Protein AF-A0A416TPJ5-F1 (afdb_monomer_lite)

Structure (mmCIF, N/CA/C/O backbone):
data_AF-A0A416TPJ5-F1
#
_entry.id   AF-A0A416TPJ5-F1
#
loop_
_atom_site.group_PDB
_atom_site.id
_atom_site.type_symbol
_atom_site.label_atom_id
_atom_site.label_alt_id
_atom_site.label_comp_id
_atom_site.label_asym_id
_atom_site.label_entity_id
_atom_site.label_seq_id
_atom_site.pdbx_PDB_ins_code
_atom_site.Cartn_x
_atom_site.Cartn_y
_atom_site.Cartn_z
_atom_site.occupancy
_atom_site.B_iso_or_equiv
_atom_site.auth_seq_id
_atom_site.auth_comp_id
_atom_site.auth_asym_id
_atom_site.auth_atom_id
_atom_site.pdbx_PDB_model_num
ATOM 1 N N . MET A 1 1 ? 73.266 -2.285 -9.069 1.00 46.38 1 MET A N 1
ATOM 2 C CA . MET A 1 1 ? 72.440 -2.559 -10.262 1.00 46.38 1 MET A CA 1
ATOM 3 C C . MET A 1 1 ? 71.321 -1.537 -10.280 1.00 46.38 1 MET A C 1
ATOM 5 O O . MET A 1 1 ? 70.416 -1.641 -9.463 1.00 46.38 1 MET A O 1
ATOM 9 N N . GLU A 1 2 ? 71.426 -0.513 -11.127 1.00 40.97 2 GLU A N 1
ATOM 10 C CA . GLU A 1 2 ? 70.307 0.394 -11.403 1.00 40.97 2 GLU A CA 1
ATOM 11 C C . GLU A 1 2 ? 69.267 -0.356 -12.238 1.00 40.97 2 GLU A C 1
ATOM 13 O O . GLU A 1 2 ? 69.558 -0.819 -13.343 1.00 40.97 2 GLU A O 1
ATOM 18 N N . TYR A 1 3 ? 68.058 -0.508 -11.700 1.00 39.41 3 TYR A N 1
ATOM 19 C CA . TYR A 1 3 ? 66.931 -1.043 -12.452 1.00 39.41 3 TYR A CA 1
ATOM 20 C C . TYR A 1 3 ? 66.414 0.047 -13.388 1.00 39.41 3 TYR A C 1
ATOM 22 O O . TYR A 1 3 ? 65.684 0.948 -12.981 1.00 39.41 3 TYR A O 1
ATOM 30 N N . ASN A 1 4 ? 66.811 -0.033 -14.654 1.00 47.66 4 ASN A N 1
ATOM 31 C CA . ASN A 1 4 ? 66.311 0.850 -15.697 1.00 47.66 4 ASN A CA 1
ATOM 32 C C . ASN A 1 4 ? 64.917 0.358 -16.126 1.00 47.66 4 ASN A C 1
ATOM 34 O O . ASN A 1 4 ? 64.776 -0.478 -17.022 1.00 47.66 4 ASN A O 1
ATOM 38 N N . VAL A 1 5 ? 63.879 0.808 -15.416 1.00 56.88 5 VAL A N 1
ATOM 39 C CA . VAL A 1 5 ? 62.484 0.504 -15.753 1.00 56.88 5 VAL A CA 1
ATOM 40 C C . VAL A 1 5 ? 62.119 1.299 -17.003 1.00 56.88 5 VAL A C 1
ATOM 42 O O . VAL A 1 5 ? 61.802 2.486 -16.941 1.00 56.88 5 VAL A O 1
ATOM 45 N N . LYS A 1 6 ? 62.151 0.636 -18.161 1.00 55.06 6 LYS A N 1
ATOM 46 C CA . LYS A 1 6 ? 61.548 1.170 -19.383 1.00 55.06 6 LYS A CA 1
ATOM 47 C C . LYS A 1 6 ? 60.031 1.145 -19.224 1.00 55.06 6 LYS A C 1
ATOM 49 O O . LYS A 1 6 ? 59.390 0.127 -19.468 1.00 55.06 6 LYS A O 1
ATOM 54 N N . ILE A 1 7 ? 59.459 2.273 -18.812 1.00 59.09 7 ILE A N 1
ATOM 55 C CA . ILE A 1 7 ? 58.023 2.509 -18.948 1.00 59.09 7 ILE A CA 1
ATOM 56 C C . ILE A 1 7 ? 57.765 2.679 -20.445 1.00 59.09 7 ILE A C 1
ATOM 58 O O . ILE A 1 7 ? 58.003 3.748 -21.007 1.00 59.09 7 ILE A O 1
ATOM 62 N N . ASN A 1 8 ? 57.310 1.614 -21.106 1.00 51.16 8 ASN A N 1
ATOM 63 C CA . ASN A 1 8 ? 56.680 1.755 -22.410 1.00 51.16 8 ASN A CA 1
ATOM 64 C C . ASN A 1 8 ? 55.442 2.624 -22.190 1.00 51.16 8 ASN A C 1
ATOM 66 O O . ASN A 1 8 ? 54.457 2.168 -21.608 1.00 51.16 8 ASN A O 1
ATOM 70 N N . LYS A 1 9 ? 55.511 3.894 -22.601 1.00 54.00 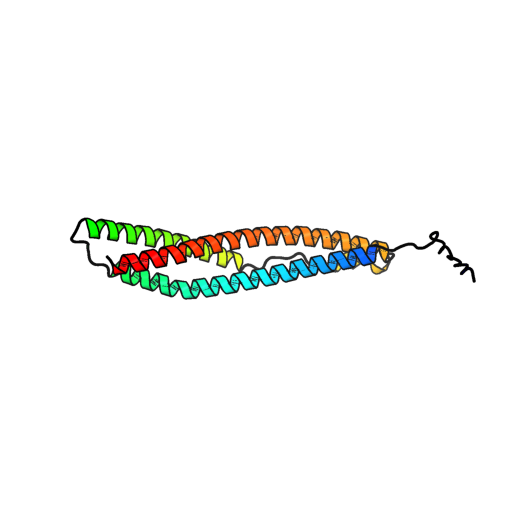9 LYS A N 1
ATOM 71 C CA . LYS A 1 9 ? 54.309 4.703 -22.775 1.00 54.00 9 LYS A CA 1
ATOM 72 C C . LYS A 1 9 ? 53.437 3.935 -23.757 1.00 54.00 9 LYS A C 1
ATOM 74 O O . LYS A 1 9 ? 53.792 3.805 -24.923 1.00 54.00 9 LYS A O 1
ATOM 79 N N . VAL A 1 10 ? 52.346 3.366 -23.259 1.00 56.72 10 VAL A N 1
ATOM 80 C CA . VAL A 1 10 ? 51.255 2.917 -24.115 1.00 56.72 10 VAL A CA 1
ATOM 81 C C . VAL A 1 10 ? 50.836 4.158 -24.891 1.00 56.72 10 VAL A C 1
ATOM 83 O O . VAL A 1 10 ? 50.451 5.149 -24.273 1.00 56.72 10 VAL A O 1
ATOM 86 N N . ASP A 1 11 ? 51.002 4.144 -26.213 1.00 50.56 11 ASP A N 1
ATOM 87 C CA . ASP A 1 11 ? 50.538 5.227 -27.071 1.00 50.56 11 ASP A CA 1
ATOM 88 C C . ASP A 1 11 ? 49.019 5.340 -26.910 1.00 50.56 11 ASP A C 1
ATOM 90 O O . ASP A 1 11 ? 48.236 4.605 -27.511 1.00 50.56 11 ASP A O 1
ATOM 94 N N . THR A 1 12 ? 48.588 6.282 -26.073 1.00 53.47 12 THR A N 1
ATOM 95 C CA . THR A 1 12 ? 47.185 6.620 -25.793 1.00 53.47 12 THR A CA 1
ATOM 96 C C . THR A 1 12 ? 46.470 7.216 -27.013 1.00 53.47 12 THR A C 1
ATOM 98 O O . THR A 1 12 ? 45.376 7.754 -26.885 1.00 53.47 12 THR A O 1
ATOM 101 N N . GLN A 1 13 ? 47.071 7.179 -28.204 1.00 47.38 13 GLN A N 1
ATOM 102 C CA . GLN A 1 13 ? 46.541 7.873 -29.374 1.00 47.38 13 GLN A CA 1
ATOM 103 C C . GLN A 1 13 ? 45.414 7.125 -30.094 1.00 47.38 13 GLN A C 1
ATOM 105 O O . GLN A 1 13 ? 44.725 7.769 -30.870 1.00 47.38 13 GLN A O 1
ATOM 110 N N . ASN A 1 14 ? 45.157 5.837 -29.818 1.00 46.88 14 ASN A N 1
ATOM 111 C CA . ASN A 1 14 ? 44.131 5.063 -30.543 1.00 46.88 14 ASN A CA 1
ATOM 112 C C . ASN A 1 14 ? 43.321 4.065 -29.685 1.00 46.88 14 ASN A C 1
ATOM 114 O O . ASN A 1 14 ? 42.855 3.051 -30.201 1.00 46.88 14 ASN A O 1
ATOM 118 N N . MET A 1 15 ? 43.101 4.320 -28.390 1.00 46.53 15 MET A N 1
ATOM 119 C CA . MET A 1 15 ? 42.044 3.600 -27.657 1.00 46.53 15 MET A CA 1
ATOM 120 C C . MET A 1 15 ? 40.742 4.397 -27.730 1.00 46.53 15 MET A C 1
ATOM 122 O O . MET A 1 15 ? 40.492 5.282 -26.915 1.00 46.53 15 MET A O 1
ATOM 126 N N . SER A 1 16 ? 39.905 4.083 -28.721 1.00 51.47 16 SER A N 1
ATOM 127 C CA . SER A 1 16 ? 38.496 4.481 -28.699 1.00 51.47 16 SER A CA 1
ATOM 128 C C . SER A 1 16 ? 37.803 3.652 -27.618 1.00 51.47 16 SER A C 1
ATOM 130 O O . SER A 1 16 ? 37.479 2.484 -27.825 1.00 51.47 16 SER A O 1
ATOM 132 N N . TYR A 1 17 ? 37.675 4.224 -26.422 1.00 58.16 17 TYR A N 1
ATOM 133 C CA . TYR A 1 17 ? 36.942 3.604 -25.326 1.00 58.16 17 TYR A CA 1
ATOM 134 C C . TYR A 1 17 ? 35.445 3.716 -25.636 1.00 58.16 17 TYR A C 1
ATOM 136 O O . TYR A 1 17 ? 34.868 4.799 -25.528 1.00 58.16 17 TYR A O 1
ATOM 144 N N . ASP A 1 18 ? 34.821 2.623 -26.079 1.00 67.31 18 ASP A N 1
ATOM 145 C CA . ASP A 1 18 ? 33.375 2.579 -26.313 1.00 67.31 18 ASP A CA 1
ATOM 146 C C . ASP A 1 18 ? 32.636 2.453 -24.971 1.00 67.31 18 ASP A C 1
ATOM 148 O O . ASP A 1 18 ? 32.164 1.385 -24.585 1.00 67.31 18 ASP A O 1
ATOM 152 N N . SER A 1 19 ? 32.541 3.572 -24.245 1.00 79.88 19 SER A N 1
ATOM 153 C CA . SER A 1 19 ? 31.840 3.677 -22.955 1.00 79.88 19 SER A CA 1
ATOM 154 C C . SER A 1 19 ? 30.335 3.406 -23.051 1.00 79.88 19 SER A C 1
ATOM 156 O O . SER A 1 19 ? 29.655 3.293 -22.031 1.00 79.88 19 SER A O 1
ATOM 158 N N . SER A 1 20 ? 29.791 3.283 -24.266 1.00 82.62 20 SER A N 1
ATOM 159 C CA . SER A 1 20 ? 28.375 3.000 -24.488 1.00 82.62 20 SER A CA 1
ATOM 160 C C . SER A 1 20 ? 27.954 1.640 -23.921 1.00 82.62 20 SER A C 1
ATOM 162 O O . SER A 1 20 ? 26.836 1.515 -23.426 1.00 82.62 20 SER A O 1
ATOM 164 N N . ALA A 1 21 ? 28.843 0.640 -23.963 1.00 83.81 21 ALA A N 1
ATOM 165 C CA . ALA A 1 21 ? 28.572 -0.700 -23.452 1.00 83.81 21 ALA A CA 1
ATOM 166 C C . ALA A 1 21 ? 28.500 -0.706 -21.918 1.00 83.81 21 ALA A C 1
ATOM 168 O O . ALA A 1 21 ? 27.552 -1.244 -21.351 1.00 83.81 21 ALA A O 1
ATOM 169 N N . GLU A 1 22 ? 29.446 -0.035 -21.257 1.00 86.50 22 GLU A N 1
ATOM 170 C CA . GLU A 1 22 ? 29.463 0.128 -19.797 1.00 86.50 22 GLU A CA 1
ATOM 171 C C . GLU A 1 22 ? 28.252 0.944 -19.315 1.00 86.50 22 GLU A C 1
ATOM 173 O O . GLU A 1 22 ? 27.569 0.575 -18.363 1.00 86.50 22 GLU A O 1
ATOM 178 N N . CYS A 1 23 ? 27.905 2.018 -20.032 1.00 85.94 23 CYS A N 1
ATOM 179 C CA . CYS A 1 23 ? 26.719 2.818 -19.735 1.00 85.94 23 CYS A CA 1
ATOM 180 C C . CYS A 1 23 ? 25.419 2.007 -19.884 1.00 85.94 23 CYS A C 1
ATOM 182 O O . CYS A 1 23 ? 24.504 2.129 -19.062 1.00 85.94 23 CYS A O 1
ATOM 184 N N . LEU A 1 24 ? 25.337 1.145 -20.902 1.00 86.12 24 LEU A N 1
ATOM 185 C CA . LEU A 1 24 ? 24.212 0.231 -21.083 1.00 86.12 24 LEU A CA 1
ATOM 186 C C . LEU A 1 24 ? 24.108 -0.770 -19.932 1.00 86.12 24 LEU A C 1
ATOM 188 O O . LEU A 1 24 ? 23.011 -0.968 -19.415 1.00 86.12 24 LEU A O 1
ATOM 192 N N . GLU A 1 25 ? 25.222 -1.364 -19.509 1.00 88.25 25 GLU A N 1
ATOM 193 C CA . GLU A 1 25 ? 25.253 -2.307 -18.389 1.00 88.25 25 GLU A CA 1
ATOM 194 C C . GLU A 1 25 ? 24.757 -1.662 -17.088 1.00 88.25 25 GLU A C 1
ATOM 196 O O . GLU A 1 25 ? 23.861 -2.203 -16.436 1.00 88.25 25 GLU A O 1
ATOM 201 N N . ILE A 1 26 ? 25.239 -0.455 -16.768 1.00 89.50 26 ILE A N 1
ATOM 202 C CA . ILE A 1 26 ? 24.779 0.317 -15.602 1.00 89.50 26 ILE A CA 1
ATOM 203 C C . ILE A 1 26 ? 23.267 0.567 -15.676 1.00 89.50 26 ILE A C 1
ATOM 205 O O . ILE A 1 26 ? 22.541 0.337 -14.707 1.00 89.50 26 ILE A O 1
ATOM 209 N N . THR A 1 27 ? 22.775 1.002 -16.839 1.00 86.50 27 THR A N 1
ATOM 210 C CA . THR A 1 27 ? 21.352 1.327 -17.022 1.00 86.50 27 THR A CA 1
ATOM 211 C C . THR A 1 27 ? 20.470 0.075 -16.922 1.00 86.50 27 THR A C 1
ATOM 213 O O . THR A 1 27 ? 19.360 0.126 -16.386 1.00 86.50 27 THR A O 1
ATOM 216 N N . LEU A 1 28 ? 20.955 -1.072 -17.409 1.00 87.62 28 LEU A N 1
ATOM 217 C CA . LEU A 1 28 ? 20.264 -2.356 -17.290 1.00 87.62 28 LEU A CA 1
ATOM 218 C C . LEU A 1 28 ? 20.193 -2.835 -15.837 1.00 87.62 28 LEU A C 1
ATOM 220 O O . LEU A 1 28 ? 19.133 -3.303 -15.410 1.00 87.62 28 LEU A O 1
ATOM 224 N N . GLU A 1 29 ? 21.274 -2.693 -15.068 1.00 89.62 29 GLU A N 1
ATOM 225 C CA . GLU A 1 29 ? 21.261 -3.057 -13.649 1.00 89.62 29 GLU A CA 1
ATOM 226 C C . GLU A 1 29 ? 20.322 -2.136 -12.854 1.00 89.62 29 GLU A C 1
ATOM 228 O O . GLU A 1 29 ? 19.554 -2.610 -12.014 1.00 89.62 29 GLU A O 1
ATOM 233 N N . GLU A 1 30 ? 20.270 -0.839 -13.177 1.00 87.94 30 GLU A N 1
ATOM 234 C CA . GLU A 1 30 ? 19.299 0.073 -12.568 1.00 87.94 30 GLU A CA 1
ATOM 235 C C . GLU A 1 30 ? 17.853 -0.305 -12.929 1.00 87.94 30 GLU A C 1
ATOM 237 O O . GLU A 1 30 ? 16.989 -0.381 -12.050 1.00 87.94 30 GLU A O 1
ATOM 242 N N . TYR A 1 31 ? 17.579 -0.631 -14.194 1.00 87.31 31 TYR A N 1
ATOM 243 C CA . TYR A 1 31 ? 16.263 -1.106 -14.631 1.00 87.31 31 TYR A CA 1
ATOM 244 C C . TYR A 1 31 ? 15.823 -2.380 -13.891 1.00 87.31 31 TYR A C 1
ATOM 246 O O . TYR A 1 31 ? 14.675 -2.497 -13.434 1.00 87.31 31 TYR A O 1
ATOM 254 N N . LYS A 1 32 ? 16.743 -3.333 -13.723 1.00 88.62 32 LYS A N 1
ATOM 255 C CA . LYS A 1 32 ? 16.519 -4.556 -12.947 1.00 88.62 32 LYS A CA 1
ATOM 256 C C . LYS A 1 32 ? 16.233 -4.235 -11.481 1.00 88.62 32 LYS A C 1
ATOM 258 O O . LYS A 1 32 ? 15.273 -4.769 -10.925 1.00 88.62 32 LYS A O 1
ATOM 263 N N . HIS A 1 33 ? 16.984 -3.316 -10.882 1.00 90.69 33 HIS A N 1
ATOM 264 C CA . HIS A 1 33 ? 16.762 -2.874 -9.509 1.00 90.69 33 HIS A CA 1
ATOM 265 C C . HIS A 1 33 ? 15.383 -2.214 -9.314 1.00 90.69 33 HIS A C 1
ATOM 267 O O . HIS A 1 33 ? 14.702 -2.493 -8.324 1.00 90.69 33 HIS A O 1
ATOM 273 N N . VAL A 1 34 ? 14.910 -1.399 -10.267 1.00 88.31 34 VAL A N 1
ATOM 274 C CA . VAL A 1 34 ? 13.543 -0.837 -10.234 1.00 88.31 34 VAL A CA 1
ATOM 275 C C . VAL A 1 34 ? 12.486 -1.941 -10.296 1.00 88.31 34 VAL A C 1
ATOM 277 O O . VAL A 1 34 ? 11.507 -1.909 -9.547 1.00 88.31 34 VAL A O 1
ATOM 280 N N . THR A 1 35 ? 12.700 -2.948 -11.141 1.00 86.31 35 THR A N 1
ATOM 281 C CA . THR A 1 35 ? 11.795 -4.100 -11.267 1.00 86.31 35 THR A CA 1
ATOM 282 C C . THR A 1 35 ? 11.750 -4.923 -9.977 1.00 86.31 35 THR A C 1
ATOM 284 O O . THR A 1 35 ? 10.673 -5.274 -9.494 1.00 86.31 35 THR A O 1
ATOM 287 N N . GLU A 1 36 ? 12.902 -5.179 -9.356 1.00 89.75 36 GLU A N 1
ATOM 288 C CA . GLU A 1 36 ? 12.971 -5.866 -8.065 1.00 89.75 36 GLU A CA 1
ATOM 289 C C . GLU A 1 36 ? 12.264 -5.065 -6.962 1.00 89.75 36 GLU A C 1
ATOM 291 O O . GLU A 1 36 ? 11.550 -5.627 -6.128 1.00 89.75 36 GLU A O 1
ATOM 296 N N . ARG A 1 37 ? 12.406 -3.735 -6.972 1.00 88.44 37 ARG A N 1
ATOM 297 C CA . ARG A 1 37 ? 11.712 -2.852 -6.029 1.00 88.44 37 ARG A CA 1
ATOM 298 C C . ARG A 1 37 ? 10.193 -2.911 -6.208 1.00 88.44 37 ARG A C 1
ATOM 300 O O . ARG A 1 37 ? 9.480 -2.921 -5.208 1.00 88.44 37 ARG A O 1
ATOM 307 N N . ALA A 1 38 ? 9.697 -3.012 -7.439 1.00 87.00 38 ALA A N 1
ATOM 308 C CA . ALA A 1 38 ? 8.275 -3.225 -7.698 1.00 87.00 38 ALA A CA 1
ATOM 309 C C . ALA A 1 38 ? 7.784 -4.578 -7.143 1.00 87.00 38 ALA A C 1
ATOM 311 O O . ALA A 1 38 ? 6.769 -4.624 -6.457 1.00 87.00 38 ALA A O 1
ATOM 312 N N . ASN A 1 39 ? 8.552 -5.660 -7.300 1.00 87.38 39 ASN A N 1
ATOM 313 C CA . ASN A 1 39 ? 8.200 -6.950 -6.687 1.00 87.38 39 ASN A CA 1
ATOM 314 C C . ASN A 1 39 ? 8.186 -6.879 -5.146 1.00 87.38 39 ASN A C 1
ATOM 316 O O . ASN A 1 39 ? 7.303 -7.433 -4.489 1.00 87.38 39 ASN A O 1
ATOM 320 N N . LYS A 1 40 ? 9.147 -6.162 -4.544 1.00 90.25 40 LYS A N 1
ATOM 321 C CA . LYS A 1 40 ? 9.165 -5.906 -3.092 1.00 90.25 40 LYS A CA 1
ATOM 322 C C . LYS A 1 40 ? 7.958 -5.081 -2.643 1.00 90.25 40 LYS A C 1
ATOM 324 O O . LYS A 1 40 ? 7.488 -5.275 -1.523 1.00 90.25 40 LYS A O 1
ATOM 329 N N . TYR A 1 41 ? 7.480 -4.150 -3.469 1.00 88.50 41 TYR A N 1
ATOM 330 C CA . TYR A 1 41 ? 6.257 -3.388 -3.215 1.00 88.50 41 TYR A CA 1
ATOM 331 C C . TYR A 1 41 ? 5.037 -4.311 -3.137 1.00 88.50 41 TYR A C 1
ATOM 333 O O . TYR A 1 41 ? 4.340 -4.286 -2.122 1.00 88.50 41 TYR A O 1
ATOM 341 N N . ASP A 1 42 ? 4.843 -5.176 -4.134 1.00 87.31 42 ASP A N 1
ATOM 342 C CA . ASP A 1 42 ? 3.719 -6.119 -4.160 1.00 87.31 42 ASP A CA 1
ATOM 343 C C . ASP A 1 42 ? 3.744 -7.031 -2.929 1.00 87.31 42 ASP A C 1
ATOM 345 O O . ASP A 1 42 ? 2.742 -7.163 -2.226 1.00 87.31 42 ASP A O 1
ATOM 349 N N . ASN A 1 43 ? 4.916 -7.577 -2.584 1.00 89.38 43 ASN A N 1
ATOM 350 C CA . ASN A 1 43 ? 5.071 -8.405 -1.388 1.00 89.38 43 ASN A CA 1
ATOM 351 C C . ASN A 1 43 ? 4.670 -7.660 -0.098 1.00 89.38 43 ASN A C 1
ATOM 353 O O . ASN A 1 43 ? 3.995 -8.221 0.764 1.00 89.38 43 ASN A O 1
ATOM 357 N N . LYS A 1 44 ? 5.028 -6.374 0.034 1.00 89.88 44 LYS A N 1
ATOM 358 C CA . LYS A 1 44 ? 4.604 -5.558 1.185 1.00 89.88 44 LYS A CA 1
ATOM 359 C C . LYS A 1 44 ? 3.084 -5.389 1.237 1.00 89.88 44 LYS A C 1
ATOM 361 O O . LYS A 1 44 ? 2.521 -5.505 2.322 1.00 89.88 44 LYS A O 1
ATOM 366 N N . ILE A 1 45 ? 2.424 -5.149 0.101 1.00 89.50 45 ILE A N 1
ATOM 367 C CA . ILE A 1 45 ? 0.956 -5.058 0.034 1.00 89.50 45 ILE A CA 1
ATOM 368 C C . ILE A 1 45 ? 0.312 -6.366 0.502 1.00 89.50 45 ILE A C 1
ATOM 370 O O . ILE A 1 45 ? -0.578 -6.326 1.351 1.00 89.50 45 ILE A O 1
ATOM 374 N N . TYR A 1 46 ? 0.790 -7.518 0.021 1.00 88.81 46 TYR A N 1
ATOM 375 C CA . TYR A 1 46 ? 0.265 -8.824 0.436 1.00 88.81 46 TYR A CA 1
ATOM 376 C C . TYR A 1 46 ? 0.390 -9.057 1.946 1.00 88.81 46 TYR A C 1
ATOM 378 O O . TYR A 1 46 ? -0.575 -9.480 2.590 1.00 88.81 46 TYR A O 1
ATOM 386 N N . ILE A 1 47 ? 1.548 -8.733 2.529 1.00 90.56 47 ILE A N 1
ATOM 387 C CA . ILE A 1 47 ? 1.770 -8.840 3.977 1.00 90.56 47 ILE A CA 1
ATOM 388 C C . ILE A 1 47 ? 0.787 -7.941 4.740 1.00 90.56 47 ILE A C 1
ATOM 390 O O . ILE A 1 47 ? 0.154 -8.395 5.693 1.00 90.56 47 ILE A O 1
ATOM 394 N N . MET A 1 48 ? 0.613 -6.687 4.310 1.00 90.88 48 MET A N 1
ATOM 395 C CA . MET A 1 48 ? -0.301 -5.752 4.973 1.00 90.88 48 MET A CA 1
ATOM 396 C C . MET A 1 48 ? -1.761 -6.193 4.883 1.00 90.88 48 MET A C 1
ATOM 398 O O . MET A 1 48 ? -2.467 -6.131 5.882 1.00 90.88 48 MET A O 1
ATOM 402 N N . ILE A 1 49 ? -2.215 -6.679 3.726 1.00 90.62 49 ILE A N 1
ATOM 403 C CA . ILE A 1 49 ? -3.584 -7.191 3.564 1.00 90.62 49 ILE A CA 1
ATOM 404 C C . ILE A 1 49 ? -3.821 -8.390 4.481 1.00 90.62 49 ILE A C 1
ATOM 406 O O . ILE A 1 49 ? -4.846 -8.452 5.160 1.00 90.62 49 ILE A O 1
ATOM 410 N N . THR A 1 50 ? -2.854 -9.307 4.551 1.00 91.44 50 THR A N 1
ATOM 411 C CA . THR A 1 50 ? -2.930 -10.470 5.442 1.00 91.44 50 THR A CA 1
ATOM 412 C C . THR A 1 50 ? -3.045 -10.020 6.898 1.00 91.44 50 THR A C 1
ATOM 414 O O . THR A 1 50 ? -3.948 -10.455 7.611 1.00 91.44 50 THR A O 1
ATOM 417 N N . PHE A 1 51 ? -2.208 -9.076 7.329 1.00 90.88 51 PHE A N 1
ATOM 418 C CA . PHE A 1 51 ? -2.295 -8.508 8.673 1.00 90.88 51 PHE A CA 1
ATOM 419 C C . PHE A 1 51 ? -3.654 -7.842 8.942 1.00 90.88 51 PHE A C 1
ATOM 421 O O . PHE A 1 51 ? -4.284 -8.126 9.960 1.00 90.88 51 PHE A O 1
ATOM 428 N N . CYS A 1 52 ? -4.155 -7.022 8.014 1.00 90.94 52 CYS A N 1
ATOM 429 C CA . CYS A 1 52 ? -5.462 -6.379 8.144 1.00 90.94 52 CYS A CA 1
ATOM 430 C C . CYS A 1 52 ? -6.607 -7.397 8.242 1.00 90.94 52 CYS A C 1
ATOM 432 O O . CYS A 1 52 ? -7.567 -7.150 8.971 1.00 90.94 52 CYS A O 1
ATOM 434 N N . SER A 1 53 ? -6.515 -8.531 7.540 1.00 89.75 53 SER A N 1
ATOM 435 C CA . SER A 1 53 ? -7.523 -9.597 7.599 1.00 89.75 53 SER A CA 1
ATOM 436 C C . SER A 1 53 ? -7.558 -10.303 8.958 1.00 89.75 53 SER A C 1
ATOM 438 O O . SER A 1 53 ? -8.636 -10.565 9.480 1.00 89.75 53 SER A O 1
ATOM 440 N N . VAL A 1 54 ? -6.399 -10.521 9.590 1.00 90.69 54 VAL A N 1
ATOM 441 C CA . VAL A 1 54 ? -6.324 -11.051 10.962 1.00 90.69 54 VAL A CA 1
ATOM 442 C C . VAL A 1 54 ? -6.854 -10.021 11.960 1.00 90.69 54 VAL A C 1
ATOM 444 O O . VAL A 1 54 ? -7.647 -10.349 12.841 1.00 90.69 54 VAL A O 1
ATOM 447 N N . PHE A 1 55 ? -6.468 -8.754 11.796 1.00 91.75 55 PHE A N 1
ATOM 448 C CA . PHE A 1 55 ? -6.887 -7.673 12.688 1.00 91.75 55 PHE A CA 1
ATOM 449 C C . PHE A 1 55 ? -8.390 -7.367 12.598 1.00 91.75 55 PHE A C 1
ATOM 451 O O . PHE A 1 55 ? -8.983 -6.878 13.556 1.00 91.75 55 PHE A O 1
ATOM 458 N N . PHE A 1 56 ? -9.035 -7.717 11.483 1.00 93.06 56 PHE A N 1
ATOM 459 C CA . PHE A 1 56 ? -10.485 -7.616 11.332 1.00 93.06 56 PHE A CA 1
ATOM 460 C C . PHE A 1 56 ? -11.237 -8.376 12.431 1.00 93.06 56 PHE A C 1
ATOM 462 O O . PHE A 1 56 ? -12.159 -7.836 13.037 1.00 93.06 56 PHE A O 1
ATOM 469 N N . ALA A 1 57 ? -10.811 -9.607 12.731 1.00 92.56 57 ALA A N 1
ATOM 470 C CA . ALA A 1 57 ? -11.429 -10.422 13.774 1.00 92.56 57 ALA A CA 1
ATOM 471 C C . ALA A 1 57 ? -11.294 -9.772 15.161 1.00 92.56 57 ALA A C 1
ATOM 473 O O . ALA A 1 57 ? -12.211 -9.844 15.982 1.00 92.56 57 ALA A O 1
ATOM 474 N N . PHE A 1 58 ? -10.177 -9.081 15.408 1.00 91.69 58 PHE A N 1
ATOM 475 C CA . PHE A 1 58 ? -9.975 -8.321 16.639 1.00 91.69 58 PHE A CA 1
ATOM 476 C C . PHE A 1 58 ? -10.939 -7.131 16.737 1.00 91.69 58 PHE A C 1
ATOM 478 O O . PHE A 1 58 ? -11.588 -6.960 17.766 1.00 91.69 58 PHE A O 1
ATOM 485 N N . ILE A 1 59 ? -11.110 -6.364 15.655 1.00 92.12 59 ILE A N 1
ATOM 486 C CA . ILE A 1 59 ? -12.076 -5.251 15.602 1.00 92.12 59 ILE A CA 1
ATOM 487 C C . ILE A 1 59 ? -13.511 -5.753 15.810 1.00 92.12 59 ILE A C 1
ATOM 489 O O . ILE A 1 59 ? -14.271 -5.134 16.548 1.00 92.12 59 ILE A O 1
ATOM 493 N N . LEU A 1 60 ? -13.884 -6.893 15.219 1.00 92.62 60 LEU A N 1
ATOM 494 C CA . LEU A 1 60 ? -15.199 -7.500 15.455 1.00 92.62 60 LEU A CA 1
ATOM 495 C C . LEU A 1 60 ? -15.401 -7.900 16.921 1.00 92.62 60 LEU A C 1
ATOM 497 O O . LEU A 1 60 ? -16.488 -7.720 17.460 1.00 92.62 60 LEU A O 1
ATOM 501 N N . THR A 1 61 ? -14.352 -8.394 17.578 1.00 91.19 61 THR A N 1
ATOM 502 C CA . THR A 1 61 ? -14.399 -8.714 19.012 1.00 91.19 61 THR A CA 1
ATOM 503 C C . THR A 1 61 ? -14.588 -7.452 19.860 1.00 91.19 61 THR A C 1
ATOM 505 O O . THR A 1 61 ? -15.326 -7.477 20.842 1.00 91.19 61 THR A O 1
ATOM 508 N N . LEU A 1 62 ? -13.950 -6.335 19.490 1.00 91.12 62 LEU A N 1
ATOM 509 C CA . LEU A 1 62 ? -14.173 -5.039 20.143 1.00 91.12 62 LEU A CA 1
ATOM 510 C C . LEU A 1 62 ? -15.606 -4.547 19.949 1.00 91.12 62 LEU A C 1
ATOM 512 O O . LEU A 1 62 ? -16.229 -4.119 20.915 1.00 91.12 62 LEU A O 1
ATOM 516 N N . LEU A 1 63 ? -16.147 -4.673 18.734 1.00 92.75 63 LEU A N 1
ATOM 517 C CA . LEU A 1 63 ? -17.534 -4.317 18.438 1.00 92.75 63 LEU A CA 1
ATOM 518 C C . LEU A 1 63 ? -18.517 -5.113 19.303 1.00 92.75 63 LEU A C 1
ATOM 520 O O . LEU A 1 63 ? -19.435 -4.531 19.869 1.00 92.75 63 LEU A O 1
ATOM 524 N N . ASP A 1 64 ? -18.317 -6.425 19.432 1.00 91.69 64 ASP A N 1
ATOM 525 C CA . ASP A 1 64 ? -19.178 -7.286 20.249 1.00 91.69 64 ASP A CA 1
ATOM 526 C C . ASP A 1 64 ? -19.157 -6.872 21.731 1.00 91.69 64 ASP A C 1
ATOM 528 O O . ASP A 1 64 ? -20.204 -6.701 22.360 1.00 91.69 64 ASP A O 1
ATOM 532 N N . LYS A 1 65 ? -17.967 -6.583 22.274 1.00 89.38 65 LYS A N 1
ATOM 533 C CA . LYS A 1 65 ? -17.814 -6.035 23.632 1.00 89.38 65 LYS A CA 1
ATOM 534 C C . LYS A 1 65 ? -18.457 -4.657 23.801 1.00 89.38 65 LYS A C 1
ATOM 536 O O . LYS A 1 65 ? -19.018 -4.370 24.852 1.00 89.38 65 LYS A O 1
ATOM 541 N N . LEU A 1 66 ? -18.382 -3.805 22.781 1.00 88.50 66 LEU A N 1
ATOM 542 C CA . LEU A 1 66 ? -18.979 -2.471 22.807 1.00 88.50 66 LEU A CA 1
ATOM 543 C C . LEU A 1 66 ? -20.515 -2.540 22.775 1.00 88.50 66 LEU A C 1
ATOM 545 O O . LEU A 1 66 ? -21.178 -1.788 23.481 1.00 88.50 66 LEU A O 1
ATOM 549 N N . VAL A 1 67 ? -21.088 -3.452 21.983 1.00 87.75 67 VAL A N 1
ATOM 550 C CA . VAL A 1 67 ? -22.547 -3.635 21.856 1.00 87.75 67 VAL A CA 1
ATOM 551 C C . VAL A 1 67 ? -23.152 -4.287 23.100 1.00 87.75 67 VAL A C 1
ATOM 553 O O . VAL A 1 67 ? -24.286 -3.984 23.466 1.00 87.75 67 VAL A O 1
ATOM 556 N N . THR A 1 68 ? -22.401 -5.164 23.766 1.00 86.31 68 THR A N 1
ATOM 557 C CA . THR A 1 68 ? -22.821 -5.822 25.016 1.00 86.31 68 THR A CA 1
ATOM 558 C C . THR A 1 68 ? -22.625 -4.948 26.259 1.00 86.31 68 THR A C 1
ATOM 560 O O . THR A 1 68 ? -23.039 -5.335 27.354 1.00 86.31 68 THR A O 1
ATOM 563 N N . LEU A 1 69 ? -22.033 -3.759 26.106 1.00 83.00 69 LEU A N 1
ATOM 564 C CA . LEU A 1 69 ? -21.759 -2.838 27.202 1.00 83.00 69 LEU A CA 1
ATOM 565 C C . LEU A 1 69 ? -23.068 -2.325 27.828 1.00 83.00 69 LEU A C 1
ATOM 567 O O . LEU A 1 69 ? -23.932 -1.755 27.159 1.00 83.00 69 LEU A O 1
ATOM 571 N N . SER A 1 70 ? -23.217 -2.531 29.138 1.00 81.12 70 SER A N 1
ATOM 572 C CA . SER A 1 70 ? -24.418 -2.119 29.869 1.00 81.12 70 SER A CA 1
ATOM 573 C C . SER A 1 70 ? -24.532 -0.595 29.996 1.00 81.12 70 SER A C 1
ATOM 575 O O . SER A 1 70 ? -23.529 0.121 30.023 1.00 81.12 70 SER A O 1
ATOM 577 N N . PHE A 1 71 ? -25.766 -0.086 30.075 1.00 79.19 71 PHE A N 1
ATOM 578 C CA . PHE A 1 71 ? -25.996 1.356 30.145 1.00 79.19 71 PHE A CA 1
ATOM 579 C C . PHE A 1 71 ? -25.404 1.946 31.440 1.00 79.19 71 PHE A C 1
ATOM 581 O O . PHE A 1 71 ? -25.671 1.423 32.529 1.00 79.19 71 PHE A O 1
ATOM 588 N N . PRO A 1 72 ? -24.624 3.038 31.356 1.00 83.38 72 PRO A N 1
ATOM 589 C CA . PRO A 1 72 ? -23.889 3.562 32.498 1.00 83.38 72 PRO A CA 1
ATOM 590 C C . PRO A 1 72 ? -24.830 4.104 33.581 1.00 83.38 72 PRO A C 1
ATO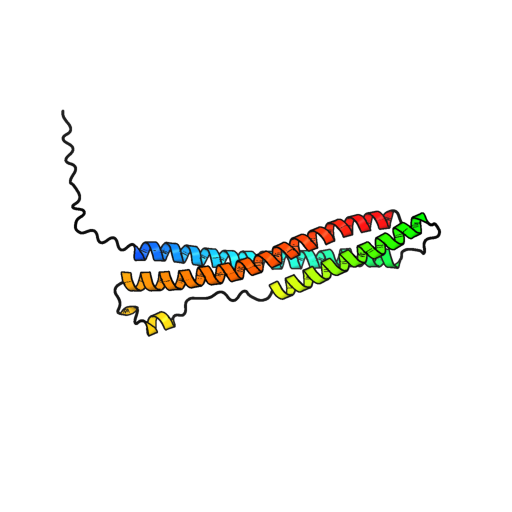M 592 O O . PRO A 1 72 ? -25.645 4.991 33.337 1.00 83.38 72 PRO A O 1
ATOM 595 N N . GLN A 1 73 ? -24.673 3.605 34.810 1.00 79.88 73 GLN A N 1
ATOM 596 C CA . GLN A 1 73 ? -25.450 4.049 35.979 1.00 79.88 73 GLN A CA 1
ATOM 597 C C . GLN A 1 73 ? -24.799 5.223 36.731 1.00 79.88 73 GLN A C 1
ATOM 599 O O . GLN A 1 73 ? -25.442 5.873 37.553 1.00 79.88 73 GLN A O 1
ATOM 604 N N . THR A 1 74 ? -23.521 5.510 36.462 1.00 85.62 74 THR A N 1
ATOM 605 C CA . THR A 1 74 ? -22.760 6.591 37.105 1.00 85.62 74 THR A CA 1
ATOM 606 C C . THR A 1 74 ? -22.212 7.569 36.071 1.00 85.62 74 THR A C 1
ATOM 608 O O . THR A 1 74 ? -21.927 7.200 34.933 1.00 85.62 74 THR A O 1
ATOM 611 N N . THR A 1 75 ? -22.002 8.826 36.470 1.00 83.06 75 THR A N 1
ATOM 612 C CA . THR A 1 75 ? -21.423 9.863 35.595 1.00 83.06 75 THR A CA 1
ATOM 613 C C . THR A 1 75 ? -20.028 9.493 35.086 1.00 83.06 75 THR A C 1
ATOM 615 O O . THR A 1 75 ? -19.706 9.779 33.936 1.00 83.06 75 THR A O 1
ATOM 618 N N . ARG A 1 76 ? -19.214 8.802 35.901 1.00 83.06 76 ARG A N 1
ATOM 619 C CA . ARG A 1 76 ? -17.890 8.301 35.489 1.00 83.06 76 ARG A CA 1
ATOM 620 C C . ARG A 1 76 ? -17.995 7.225 34.406 1.00 83.06 76 ARG A C 1
ATOM 622 O O . ARG A 1 76 ? -17.306 7.336 33.398 1.00 83.06 76 ARG A O 1
ATOM 629 N N . ALA A 1 77 ? -18.883 6.244 34.580 1.00 82.94 77 ALA A N 1
ATOM 630 C CA . ALA A 1 77 ? -19.128 5.216 33.568 1.00 82.94 77 ALA A CA 1
ATOM 631 C C . ALA A 1 77 ? -19.687 5.820 32.268 1.00 82.94 77 ALA A C 1
ATOM 633 O O . ALA A 1 77 ? -19.325 5.387 31.181 1.00 82.94 77 ALA A O 1
ATOM 634 N N . GLY A 1 78 ? -20.500 6.879 32.366 1.00 85.25 78 GLY A N 1
ATOM 635 C CA . GLY A 1 78 ? -21.017 7.603 31.202 1.00 85.25 78 GLY A CA 1
ATOM 636 C C . GLY A 1 78 ? -19.925 8.238 30.342 1.00 85.25 78 GLY A C 1
ATOM 637 O O . GLY A 1 78 ? -19.976 8.149 29.117 1.00 85.25 78 GLY A O 1
ATOM 638 N N . ILE A 1 79 ? -18.904 8.832 30.968 1.00 86.69 79 ILE A N 1
ATOM 639 C CA . ILE A 1 79 ? -17.761 9.411 30.245 1.00 86.69 79 ILE A CA 1
ATOM 640 C C . ILE A 1 79 ? -16.967 8.314 29.525 1.00 86.69 79 ILE A C 1
ATOM 642 O O . ILE A 1 79 ? -16.619 8.486 28.358 1.00 86.69 79 ILE A O 1
ATOM 646 N N . ILE A 1 80 ? -16.712 7.185 30.196 1.00 86.81 80 ILE A N 1
ATOM 647 C CA . ILE A 1 80 ? -15.988 6.048 29.607 1.00 86.81 80 ILE A CA 1
ATOM 648 C C . ILE A 1 80 ? -16.776 5.471 28.425 1.00 86.81 80 ILE A C 1
ATOM 650 O O . ILE A 1 80 ? -16.204 5.269 27.360 1.00 86.81 80 ILE A O 1
ATOM 654 N N . PHE A 1 81 ? -18.092 5.303 28.573 1.00 87.75 81 PHE A N 1
ATOM 655 C CA . PHE A 1 81 ? -18.983 4.816 27.518 1.00 87.75 81 PHE A CA 1
ATOM 656 C C . PHE A 1 81 ? -18.904 5.674 26.244 1.00 87.75 81 PHE A C 1
ATOM 658 O O . PHE A 1 81 ? -18.677 5.156 25.151 1.00 87.75 81 PHE A O 1
ATOM 665 N N . VAL A 1 82 ? -19.034 7.001 26.378 1.00 89.88 82 VAL A N 1
ATOM 666 C CA . VAL A 1 82 ? -18.926 7.929 25.237 1.00 89.88 82 VAL A CA 1
ATOM 667 C C . VAL A 1 82 ? -17.533 7.868 24.610 1.00 89.88 82 VAL A C 1
ATOM 669 O O . VAL A 1 82 ? -17.407 7.872 23.386 1.00 89.88 82 VAL A O 1
ATOM 672 N N . LEU A 1 83 ? -16.487 7.784 25.433 1.00 90.88 83 LEU A N 1
ATOM 673 C CA . LEU A 1 83 ? -15.109 7.724 24.961 1.00 90.88 83 LEU A CA 1
ATOM 674 C C . LEU A 1 83 ? -14.820 6.431 24.180 1.00 90.88 83 LEU A C 1
ATOM 676 O O . LEU A 1 83 ? -14.188 6.509 23.128 1.00 90.88 83 LEU A O 1
ATOM 680 N N . CYS A 1 84 ? -15.337 5.280 24.622 1.00 90.75 84 CYS A N 1
ATOM 681 C CA . CYS A 1 84 ? -15.250 4.020 23.879 1.00 90.75 84 CYS A CA 1
ATOM 682 C C . CYS A 1 84 ? -15.929 4.130 22.507 1.00 90.75 84 CYS A C 1
ATOM 684 O O . CYS A 1 84 ? -15.311 3.805 21.500 1.00 90.75 84 CYS A O 1
ATOM 686 N N . ILE A 1 85 ? -17.144 4.689 22.429 1.00 90.62 85 ILE A N 1
ATOM 687 C CA . ILE A 1 85 ? -17.843 4.876 21.143 1.00 90.62 85 ILE A CA 1
ATOM 688 C C . ILE A 1 85 ? -17.037 5.766 20.190 1.00 90.62 85 ILE A C 1
ATOM 690 O O . ILE A 1 85 ? -16.881 5.439 19.013 1.00 90.62 85 ILE A O 1
ATOM 694 N N . VAL A 1 86 ? -16.513 6.894 20.678 1.00 92.88 86 VAL A N 1
ATOM 695 C CA . VAL A 1 86 ? -15.720 7.813 19.848 1.00 92.88 86 VAL A CA 1
ATOM 696 C C . VAL A 1 86 ? -14.436 7.139 19.357 1.00 92.88 86 VAL A C 1
ATOM 698 O O . VAL A 1 86 ? -14.100 7.262 18.177 1.00 92.88 86 VAL A O 1
ATOM 701 N N . LEU A 1 87 ? -13.739 6.396 20.223 1.00 93.06 87 LEU A N 1
ATOM 702 C CA . LEU A 1 87 ? -12.548 5.636 19.838 1.00 93.06 87 LEU A CA 1
ATOM 703 C C . LEU A 1 87 ? -12.869 4.573 18.786 1.00 93.06 87 LEU A C 1
ATOM 705 O O . LEU A 1 87 ? -12.171 4.512 17.772 1.00 93.06 87 LEU A O 1
ATOM 709 N N . PHE A 1 88 ? -13.951 3.814 18.968 1.00 93.62 88 PHE A N 1
ATOM 710 C CA . PHE A 1 88 ? -14.378 2.792 18.018 1.00 93.62 88 PHE A CA 1
ATOM 711 C C . PHE A 1 88 ? -14.653 3.369 16.624 1.00 93.62 88 PHE A C 1
ATOM 713 O O . PHE A 1 88 ? -14.271 2.786 15.604 1.00 93.62 88 PHE A O 1
ATOM 720 N N . ILE A 1 89 ? -15.290 4.546 16.561 1.00 93.38 89 ILE A N 1
ATOM 721 C CA . ILE A 1 89 ? -15.551 5.252 15.299 1.00 93.38 89 ILE A CA 1
ATOM 722 C C . ILE A 1 89 ? -14.231 5.624 14.615 1.00 93.38 89 ILE A C 1
ATOM 724 O O . ILE A 1 89 ? -14.081 5.396 13.414 1.00 93.38 89 ILE A O 1
ATOM 728 N N . ILE A 1 90 ? -13.259 6.158 15.362 1.00 94.12 90 ILE A N 1
ATOM 729 C CA . ILE A 1 90 ? -11.941 6.517 14.817 1.00 94.12 90 ILE A CA 1
ATOM 730 C C . ILE A 1 90 ? -11.226 5.270 14.284 1.00 94.12 90 ILE A C 1
ATOM 732 O O . ILE A 1 90 ? -10.752 5.276 13.147 1.00 94.12 90 ILE A O 1
ATOM 736 N N . ILE A 1 91 ? -11.195 4.188 15.067 1.00 94.19 91 ILE A N 1
ATOM 737 C CA . ILE A 1 91 ? -10.595 2.906 14.675 1.00 94.19 91 ILE A CA 1
ATOM 738 C C . ILE A 1 91 ? -11.237 2.389 13.386 1.00 94.19 91 ILE A C 1
ATOM 740 O O . ILE A 1 91 ? -10.529 2.061 12.432 1.00 94.19 91 ILE A O 1
ATOM 744 N N . SER A 1 92 ? -12.569 2.390 13.320 1.00 93.50 92 SER A N 1
ATOM 745 C CA . SER A 1 92 ? -13.329 1.927 12.157 1.00 93.50 92 SER A CA 1
ATOM 746 C C . SER A 1 92 ? -13.035 2.760 10.907 1.00 93.50 92 SER A C 1
ATOM 748 O O . SER A 1 92 ? -12.753 2.203 9.845 1.00 93.50 92 SER A O 1
ATOM 750 N N . LEU A 1 93 ? -13.033 4.093 11.016 1.00 94.50 93 LEU A N 1
ATOM 751 C CA . LEU A 1 93 ? -12.736 4.991 9.894 1.00 94.50 93 LEU A CA 1
ATOM 752 C C . LEU A 1 93 ? -11.302 4.814 9.378 1.00 94.50 93 LEU A C 1
ATOM 754 O O . LEU A 1 93 ? -11.088 4.722 8.163 1.00 94.50 93 LEU A O 1
ATOM 758 N N . CYS A 1 94 ? -10.319 4.732 10.278 1.00 94.81 94 CYS A N 1
ATOM 759 C CA . CYS A 1 94 ? -8.921 4.503 9.915 1.00 94.81 94 CYS A CA 1
ATOM 760 C C . CYS A 1 94 ? -8.720 3.126 9.268 1.00 94.81 94 CYS A C 1
ATOM 762 O O . CYS A 1 94 ? -8.001 3.013 8.270 1.00 94.81 94 CYS A O 1
ATOM 764 N N . TYR A 1 95 ? -9.381 2.091 9.788 1.00 94.69 95 TYR A N 1
ATOM 765 C CA . TYR A 1 95 ? -9.299 0.734 9.256 1.00 94.69 95 TYR A CA 1
ATOM 766 C C . TYR A 1 95 ? -9.921 0.622 7.857 1.00 94.69 95 TYR A C 1
ATOM 768 O O . TYR A 1 95 ? -9.272 0.127 6.934 1.00 94.69 95 TYR A O 1
ATOM 776 N N . ILE A 1 96 ? -11.135 1.149 7.660 1.00 93.19 96 ILE A N 1
ATOM 777 C CA . ILE A 1 96 ? -11.809 1.151 6.350 1.00 93.19 96 ILE A CA 1
ATOM 778 C C . ILE A 1 96 ? -10.974 1.923 5.323 1.00 93.19 96 ILE A C 1
ATOM 780 O O . ILE A 1 96 ? -10.754 1.437 4.213 1.00 93.19 96 ILE A O 1
ATOM 784 N N . SER A 1 97 ? -10.444 3.090 5.702 1.00 92.75 97 SER A N 1
ATOM 785 C CA . SER A 1 97 ? -9.568 3.885 4.832 1.00 92.75 97 SER A CA 1
ATOM 786 C C . SER A 1 97 ? -8.306 3.112 4.435 1.00 92.75 97 SER A C 1
ATOM 788 O O . SER A 1 97 ? -7.928 3.101 3.263 1.00 92.75 97 SER A O 1
ATOM 790 N N . SER A 1 98 ? -7.686 2.412 5.390 1.00 92.88 98 SER A N 1
ATOM 791 C CA . SER A 1 98 ? -6.511 1.564 5.149 1.00 92.88 98 SER A CA 1
ATOM 792 C C . SER A 1 98 ? -6.819 0.440 4.162 1.00 92.88 98 SER A C 1
ATOM 794 O O . SER A 1 98 ? -6.075 0.244 3.200 1.00 92.88 98 SER A O 1
ATOM 796 N N . MET A 1 99 ? -7.948 -0.252 4.344 1.00 91.44 99 MET A N 1
ATOM 797 C CA . MET A 1 99 ? -8.381 -1.317 3.440 1.00 91.44 99 MET A CA 1
ATOM 798 C C . MET A 1 99 ? -8.668 -0.807 2.025 1.00 91.44 99 MET A C 1
ATOM 800 O O . MET A 1 99 ? -8.211 -1.416 1.059 1.00 91.44 99 MET A O 1
ATOM 804 N N . LEU A 1 100 ? -9.348 0.332 1.872 1.00 91.12 100 LEU A N 1
ATOM 805 C CA . LEU A 1 100 ? -9.609 0.917 0.553 1.00 91.12 100 LEU A CA 1
ATOM 806 C C . LEU A 1 100 ? -8.311 1.259 -0.190 1.00 91.12 100 LEU A C 1
ATOM 808 O O . LEU A 1 100 ? -8.177 0.954 -1.377 1.00 91.12 100 LEU A O 1
ATOM 812 N N . ILE A 1 101 ? -7.331 1.851 0.500 1.00 89.81 101 ILE A N 1
ATOM 813 C CA . ILE A 1 101 ? -6.036 2.185 -0.108 1.00 89.81 101 ILE A CA 1
ATOM 814 C C . ILE A 1 101 ? -5.274 0.913 -0.502 1.00 89.81 101 ILE A C 1
ATOM 816 O O . ILE A 1 101 ? -4.695 0.881 -1.589 1.00 89.81 101 ILE A O 1
ATOM 820 N N . LEU A 1 102 ? -5.301 -0.141 0.321 1.00 88.50 102 LEU A N 1
ATOM 821 C CA . LEU A 1 102 ? -4.675 -1.431 0.000 1.00 88.50 102 LEU A CA 1
ATOM 822 C C . LEU A 1 102 ? -5.325 -2.109 -1.212 1.00 88.50 102 LEU A C 1
ATOM 824 O O . LEU A 1 102 ? -4.614 -2.594 -2.089 1.00 88.50 102 LEU A O 1
ATOM 828 N N . VAL A 1 103 ? -6.657 -2.083 -1.319 1.00 87.00 103 VAL A N 1
ATOM 829 C CA . VAL A 1 103 ? -7.387 -2.616 -2.485 1.00 87.00 103 VAL A CA 1
ATOM 830 C C . VAL A 1 103 ? -7.054 -1.841 -3.760 1.00 87.00 103 VAL A C 1
ATOM 832 O O . VAL A 1 103 ? -6.904 -2.427 -4.830 1.00 87.00 103 VAL A O 1
ATOM 835 N N . ILE A 1 104 ? -6.877 -0.522 -3.670 1.00 83.50 104 ILE A N 1
ATOM 836 C CA . ILE A 1 104 ? -6.388 0.276 -4.802 1.00 83.50 104 ILE A CA 1
ATOM 837 C C . ILE A 1 104 ? -4.917 -0.060 -5.109 1.00 83.50 104 ILE A C 1
ATOM 839 O O . ILE A 1 104 ? -4.537 -0.090 -6.280 1.00 83.50 104 ILE A O 1
ATOM 843 N N . GLY A 1 105 ? -4.107 -0.328 -4.081 1.00 78.62 105 GLY A N 1
ATOM 844 C CA . GLY A 1 105 ? -2.698 -0.721 -4.179 1.00 78.62 105 GLY A CA 1
ATOM 845 C C . GLY A 1 105 ? -2.460 -2.111 -4.776 1.00 78.62 105 GLY A C 1
ATOM 846 O O . GLY A 1 105 ? -1.392 -2.342 -5.326 1.00 78.62 105 GLY A O 1
ATOM 847 N N . LEU A 1 106 ? -3.459 -3.002 -4.750 1.00 78.31 106 LEU A N 1
ATOM 848 C CA . LEU A 1 106 ? -3.441 -4.298 -5.448 1.00 78.31 106 LEU A CA 1
ATOM 849 C C . LEU A 1 106 ? -3.433 -4.163 -6.976 1.00 78.31 106 LEU A C 1
ATOM 851 O O . LEU A 1 106 ? -3.179 -5.140 -7.682 1.00 78.31 106 LEU A O 1
ATOM 855 N N . ARG A 1 107 ? -3.750 -2.979 -7.520 1.00 77.88 107 ARG A N 1
ATOM 856 C CA . ARG A 1 107 ? -3.678 -2.775 -8.966 1.00 77.88 107 ARG A CA 1
ATOM 857 C C . ARG A 1 107 ? -2.217 -2.866 -9.407 1.00 77.88 107 ARG A C 1
ATOM 859 O O . ARG A 1 107 ? -1.400 -2.099 -8.898 1.00 77.88 107 ARG A O 1
ATOM 866 N N . PRO A 1 108 ? -1.896 -3.730 -10.387 1.00 69.25 108 PRO A N 1
ATOM 867 C CA . PRO A 1 108 ? -0.522 -3.915 -10.818 1.00 69.25 108 PRO A CA 1
ATOM 868 C C . PRO A 1 108 ? 0.045 -2.586 -11.314 1.00 69.25 108 PRO A C 1
ATOM 870 O O . PRO A 1 108 ? -0.561 -1.909 -12.156 1.00 69.25 108 PRO A O 1
ATOM 873 N N . ILE A 1 109 ? 1.215 -2.215 -10.796 1.00 76.69 109 ILE A N 1
ATOM 874 C CA . ILE A 1 109 ? 1.943 -1.045 -11.277 1.00 76.69 109 ILE A CA 1
ATOM 875 C C . ILE A 1 109 ? 2.367 -1.343 -12.716 1.00 76.69 109 ILE A C 1
ATOM 877 O O . ILE A 1 109 ? 3.141 -2.263 -12.984 1.00 76.69 109 ILE A O 1
ATOM 881 N N . LYS A 1 110 ? 1.832 -0.575 -13.669 1.00 75.62 110 LYS A N 1
ATOM 882 C CA . LYS A 1 110 ? 2.196 -0.701 -15.082 1.00 75.62 110 LYS A CA 1
ATOM 883 C C . LYS A 1 110 ? 3.598 -0.134 -15.285 1.00 75.62 110 LYS A C 1
ATOM 885 O O . LYS A 1 110 ? 3.753 1.064 -15.497 1.00 75.62 110 LYS A O 1
ATOM 890 N N . LEU A 1 111 ? 4.605 -0.997 -15.200 1.00 80.62 111 LEU A N 1
ATOM 891 C CA . LEU A 1 111 ? 5.982 -0.640 -15.524 1.00 80.62 111 LEU A CA 1
ATOM 892 C C . LEU A 1 111 ? 6.153 -0.548 -17.041 1.00 80.62 111 LEU A C 1
ATOM 894 O O . LEU A 1 111 ? 5.742 -1.452 -17.775 1.00 80.62 111 LEU A O 1
ATOM 898 N N . HIS A 1 112 ? 6.808 0.513 -17.504 1.00 79.81 112 HIS A N 1
ATOM 899 C CA . HIS A 1 112 ? 7.282 0.591 -18.875 1.00 79.81 112 HIS A CA 1
ATOM 900 C C . HIS A 1 112 ? 8.315 -0.511 -19.125 1.00 79.81 112 HIS A C 1
ATOM 902 O O . HIS A 1 112 ? 9.260 -0.711 -18.352 1.00 79.81 112 HIS A O 1
ATOM 908 N N . ARG A 1 113 ? 8.096 -1.250 -20.213 1.00 77.50 113 ARG A N 1
ATOM 909 C CA . ARG A 1 113 ? 8.973 -2.314 -20.700 1.00 77.50 113 ARG A CA 1
ATOM 910 C C . ARG A 1 113 ? 9.533 -1.927 -22.056 1.00 77.50 113 ARG A C 1
ATOM 912 O O . ARG A 1 113 ? 8.915 -1.160 -22.794 1.00 77.50 113 ARG A O 1
ATOM 919 N N . PHE A 1 114 ? 10.679 -2.508 -22.385 1.00 76.19 114 PHE A N 1
ATOM 920 C CA . PHE A 1 114 ? 11.289 -2.336 -23.691 1.00 76.19 114 PHE A CA 1
ATOM 921 C C . PHE A 1 114 ? 10.340 -2.773 -24.812 1.00 76.19 114 PHE A C 1
ATOM 923 O O . PHE A 1 114 ? 9.802 -3.881 -24.790 1.00 76.19 114 PHE A O 1
ATOM 930 N N . ASN A 1 115 ? 10.131 -1.888 -25.789 1.00 76.69 115 ASN A N 1
ATOM 931 C CA . ASN A 1 115 ? 9.327 -2.180 -26.965 1.00 76.69 115 ASN A CA 1
ATOM 932 C C . ASN A 1 115 ? 10.244 -2.690 -28.088 1.00 76.69 115 ASN A C 1
ATOM 934 O O . ASN A 1 115 ? 11.000 -1.895 -28.647 1.00 76.69 115 ASN A O 1
ATOM 938 N N . PRO A 1 116 ? 10.165 -3.975 -28.475 1.00 71.25 116 PRO A N 1
ATOM 939 C CA . PRO A 1 116 ? 11.036 -4.538 -29.503 1.00 71.25 116 PRO A CA 1
ATOM 940 C C . PRO A 1 116 ? 10.831 -3.899 -30.881 1.00 71.25 116 PRO A C 1
ATOM 942 O O . PRO A 1 116 ? 11.722 -3.988 -31.719 1.00 71.25 116 PRO A O 1
ATOM 945 N N . LYS A 1 117 ? 9.710 -3.199 -31.121 1.00 77.25 117 LYS A N 1
ATOM 946 C CA . LYS A 1 117 ? 9.501 -2.436 -32.362 1.00 77.25 117 LYS A CA 1
ATOM 947 C C . LYS A 1 117 ? 10.546 -1.339 -32.562 1.00 77.25 117 LYS A C 1
ATOM 949 O O . LYS A 1 117 ? 10.910 -1.080 -33.698 1.00 77.25 117 LYS A O 1
ATOM 954 N N . LEU A 1 118 ? 11.122 -0.800 -31.485 1.00 72.00 118 LEU A N 1
ATOM 955 C CA . LEU A 1 118 ? 12.218 0.172 -31.564 1.00 72.00 118 LEU A CA 1
ATOM 956 C C . LEU A 1 118 ? 13.443 -0.394 -32.299 1.00 72.00 118 LEU A C 1
ATOM 958 O O . LEU A 1 118 ? 14.132 0.347 -32.995 1.00 72.00 118 LEU A O 1
ATOM 962 N N . LEU A 1 119 ? 13.693 -1.706 -32.196 1.00 71.50 119 LEU A N 1
ATOM 963 C CA . LEU A 1 119 ? 14.762 -2.378 -32.945 1.00 71.50 119 LEU A CA 1
ATOM 964 C C . LEU A 1 119 ? 14.538 -2.273 -34.457 1.00 71.50 119 LEU A C 1
ATOM 966 O O . LEU A 1 119 ? 15.500 -2.105 -35.205 1.00 71.50 119 LEU A O 1
ATOM 970 N N . ILE A 1 120 ? 13.268 -2.327 -34.869 1.00 76.50 120 ILE A N 1
ATOM 971 C CA . ILE A 1 120 ? 12.801 -2.260 -36.254 1.00 76.50 120 ILE A CA 1
ATOM 972 C C . ILE A 1 120 ? 12.772 -0.821 -36.752 1.00 76.50 120 ILE A C 1
ATOM 974 O O . ILE A 1 120 ? 13.398 -0.515 -37.766 1.00 76.50 120 ILE A O 1
ATOM 978 N N . ASP A 1 121 ? 12.136 0.069 -35.997 1.00 78.75 121 ASP A N 1
ATOM 979 C CA . ASP A 1 121 ? 11.928 1.466 -36.378 1.00 78.75 121 ASP A CA 1
ATOM 980 C C . ASP A 1 121 ? 13.255 2.221 -36.551 1.00 78.75 121 ASP A C 1
ATOM 982 O O . ASP A 1 121 ? 13.397 3.045 -37.452 1.00 78.75 121 ASP A O 1
ATOM 986 N N . TYR A 1 122 ? 14.263 1.898 -35.734 1.00 74.12 122 TYR A N 1
ATOM 987 C CA . TYR A 1 122 ? 15.592 2.508 -35.818 1.00 74.12 122 TYR A CA 1
ATOM 988 C C . TYR A 1 122 ? 16.611 1.687 -36.615 1.00 74.12 122 TYR A C 1
ATOM 990 O O . TYR A 1 122 ? 17.774 2.097 -36.697 1.00 74.12 122 TYR A O 1
ATOM 998 N N . SER A 1 123 ? 16.196 0.553 -37.203 1.00 76.75 123 SER A N 1
ATOM 999 C CA . SER A 1 123 ? 17.073 -0.372 -37.940 1.00 76.75 123 SER A CA 1
ATOM 1000 C C . SER A 1 123 ? 18.353 -0.679 -37.157 1.00 76.75 123 SER A C 1
ATOM 1002 O O . SER A 1 123 ? 19.463 -0.599 -37.686 1.00 76.75 123 SER A O 1
ATOM 1004 N N . LEU A 1 124 ? 18.207 -0.953 -35.856 1.00 71.31 124 LEU A N 1
ATOM 1005 C CA . LEU A 1 124 ? 19.327 -1.010 -34.910 1.00 71.31 124 LEU A CA 1
ATOM 1006 C C . LEU A 1 124 ? 20.336 -2.114 -35.255 1.00 71.31 124 LEU A C 1
ATOM 1008 O O . LEU A 1 124 ? 21.514 -1.965 -34.952 1.00 71.31 124 LEU A O 1
ATOM 1012 N N . TRP A 1 125 ? 19.904 -3.159 -35.972 1.00 71.56 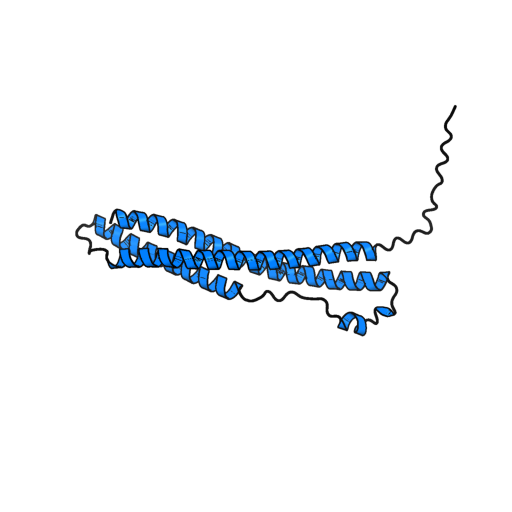125 TRP A N 1
ATOM 1013 C CA . TRP A 1 125 ? 20.779 -4.202 -36.527 1.00 71.56 125 TRP A CA 1
ATOM 1014 C C . TRP A 1 125 ? 21.765 -3.696 -37.590 1.00 71.56 125 TRP A C 1
ATOM 1016 O O . TRP A 1 125 ? 22.733 -4.386 -37.888 1.00 71.56 125 TRP A O 1
ATOM 1026 N N . ASN A 1 126 ? 21.517 -2.524 -38.183 1.00 77.88 126 ASN A N 1
ATOM 1027 C CA . ASN A 1 126 ? 22.341 -1.925 -39.235 1.00 77.88 126 ASN A CA 1
ATOM 1028 C C . ASN A 1 126 ? 23.174 -0.729 -38.729 1.00 77.88 126 ASN A C 1
ATOM 1030 O O . ASN A 1 126 ? 23.817 -0.036 -39.515 1.00 77.88 126 ASN A O 1
ATOM 1034 N N . LYS A 1 127 ? 23.133 -0.439 -37.420 1.00 79.88 127 LYS A N 1
ATOM 1035 C CA . LYS A 1 127 ? 23.896 0.643 -36.780 1.00 79.88 127 LYS A CA 1
ATOM 1036 C C . LYS A 1 127 ? 25.139 0.091 -36.083 1.00 79.88 127 LYS A C 1
ATOM 1038 O O . LYS A 1 127 ? 25.163 -1.054 -35.646 1.00 79.88 127 LYS A O 1
ATOM 1043 N N . ALA A 1 128 ? 26.163 0.934 -35.939 1.00 83.50 128 ALA A N 1
ATOM 1044 C CA . ALA A 1 128 ? 27.334 0.608 -35.126 1.00 83.50 128 ALA A CA 1
ATOM 1045 C C . ALA A 1 128 ? 26.925 0.358 -33.661 1.00 83.50 128 ALA A C 1
ATOM 1047 O O . ALA A 1 128 ? 26.040 1.050 -33.144 1.00 83.50 128 ALA A O 1
ATOM 1048 N N . SER A 1 129 ? 27.602 -0.583 -32.991 1.00 78.38 129 SER A N 1
ATOM 1049 C CA . SER A 1 129 ? 27.324 -0.998 -31.604 1.00 78.38 129 SER A CA 1
ATOM 1050 C C . SER A 1 129 ? 27.177 0.188 -30.653 1.00 78.38 129 SER A C 1
ATOM 1052 O O . SER A 1 129 ? 26.210 0.256 -29.901 1.00 78.38 129 SER A O 1
ATOM 1054 N N . SER A 1 130 ? 28.063 1.178 -30.772 1.00 80.56 130 SER A N 1
ATOM 1055 C CA . SER A 1 130 ? 28.061 2.365 -29.918 1.00 80.56 130 SER A CA 1
ATOM 1056 C C . SER A 1 130 ? 26.769 3.188 -30.018 1.00 80.56 130 SER A C 1
ATOM 1058 O O . SER A 1 130 ? 26.184 3.595 -29.013 1.00 80.56 130 SER A O 1
ATOM 1060 N N . GLN A 1 131 ? 26.245 3.370 -31.236 1.00 81.69 131 GLN A N 1
ATOM 1061 C CA . GLN A 1 131 ? 24.984 4.088 -31.448 1.00 81.69 131 GLN A CA 1
ATOM 1062 C C . GLN A 1 131 ? 23.779 3.287 -30.952 1.00 81.69 131 GLN A C 1
ATOM 1064 O O . GLN A 1 131 ? 22.831 3.869 -30.425 1.00 81.69 131 GLN A O 1
ATOM 1069 N N . ALA A 1 132 ? 23.808 1.963 -31.124 1.00 81.38 132 ALA A N 1
ATOM 1070 C CA . ALA A 1 132 ? 22.737 1.092 -30.663 1.00 81.38 132 ALA A CA 1
ATOM 1071 C C . ALA A 1 132 ? 22.659 1.055 -29.130 1.00 81.38 132 ALA A C 1
ATOM 1073 O O . ALA A 1 132 ? 21.579 1.235 -28.563 1.00 81.38 132 ALA A O 1
ATOM 1074 N N . ASN A 1 133 ? 23.811 0.924 -28.473 1.00 83.31 133 ASN A N 1
ATOM 1075 C CA . ASN A 1 133 ? 23.938 0.958 -27.021 1.00 83.31 133 ASN A CA 1
ATOM 1076 C C . ASN A 1 133 ? 23.453 2.293 -26.454 1.00 83.31 133 ASN A C 1
ATOM 1078 O O . ASN A 1 133 ? 22.640 2.311 -25.536 1.00 83.31 133 ASN A O 1
ATOM 1082 N N . MET A 1 134 ? 23.874 3.417 -27.039 1.00 83.75 134 MET A N 1
ATOM 1083 C CA . MET A 1 134 ? 23.500 4.737 -26.528 1.00 83.75 134 MET A CA 1
ATOM 1084 C C . MET A 1 134 ? 22.007 5.058 -26.726 1.00 83.75 134 MET A C 1
ATOM 1086 O O . MET A 1 134 ? 21.401 5.738 -25.896 1.00 83.75 134 MET A O 1
ATOM 1090 N N . LEU A 1 135 ? 21.377 4.524 -27.779 1.00 83.94 135 LEU A N 1
ATOM 1091 C CA . LEU A 1 135 ? 19.925 4.616 -27.959 1.00 83.94 135 LEU A CA 1
ATOM 1092 C C . LEU A 1 135 ? 19.180 3.767 -26.918 1.00 83.94 135 LEU A C 1
ATOM 1094 O O . LEU A 1 135 ? 18.214 4.245 -26.321 1.00 83.94 135 LEU A O 1
ATOM 1098 N N . ALA A 1 136 ? 19.654 2.547 -26.651 1.00 82.44 136 ALA A N 1
ATOM 1099 C CA . ALA A 1 136 ? 19.100 1.697 -25.601 1.00 82.44 136 ALA A CA 1
ATOM 1100 C C . ALA A 1 136 ? 19.234 2.348 -24.213 1.00 82.44 136 ALA A C 1
ATOM 1102 O O . ALA A 1 136 ? 18.247 2.397 -23.482 1.00 82.44 136 ALA A O 1
ATOM 1103 N N . VAL A 1 137 ? 20.398 2.924 -23.889 1.00 86.00 137 VAL A N 1
ATOM 1104 C CA . VAL A 1 137 ? 20.629 3.706 -22.661 1.00 86.00 137 VAL A CA 1
ATOM 1105 C C . VAL A 1 137 ? 19.588 4.806 -22.521 1.00 86.00 137 VAL A C 1
ATOM 1107 O O . VAL A 1 137 ? 18.900 4.867 -21.506 1.00 86.00 137 VAL A O 1
ATOM 1110 N N . LYS A 1 138 ? 19.415 5.651 -23.547 1.00 86.81 138 LYS A N 1
ATOM 1111 C CA . LYS A 1 138 ? 18.433 6.743 -23.505 1.00 86.81 138 LYS A CA 1
ATOM 1112 C C . LYS A 1 138 ? 17.035 6.220 -23.157 1.00 86.81 138 LYS A C 1
ATOM 1114 O O . LYS A 1 138 ? 16.377 6.754 -22.268 1.00 86.81 138 LYS A O 1
ATOM 1119 N N . GLN A 1 139 ? 16.608 5.156 -23.832 1.00 84.25 139 GLN A N 1
ATOM 1120 C CA . GLN A 1 139 ? 15.277 4.590 -23.649 1.00 84.25 139 GLN A CA 1
ATOM 1121 C C . GLN A 1 139 ? 15.090 3.972 -22.255 1.00 84.25 139 GLN A C 1
ATOM 1123 O O . GLN A 1 139 ? 14.068 4.204 -21.607 1.00 84.25 139 GLN A O 1
ATOM 1128 N N . TYR A 1 140 ? 16.063 3.189 -21.781 1.00 84.75 140 TYR A N 1
ATOM 1129 C CA . TYR A 1 140 ? 15.991 2.576 -20.457 1.00 84.75 140 TYR A CA 1
ATOM 1130 C C . TYR A 1 140 ? 16.043 3.621 -19.345 1.00 84.75 140 TYR A C 1
ATOM 1132 O O . TYR A 1 140 ? 15.294 3.483 -18.384 1.00 84.75 140 TYR A O 1
ATOM 1140 N N . THR A 1 141 ? 16.822 4.692 -19.495 1.00 87.06 141 THR A N 1
ATOM 1141 C CA . THR A 1 141 ? 16.844 5.806 -18.537 1.00 87.06 141 THR A CA 1
ATOM 1142 C C . THR A 1 141 ? 15.474 6.475 -18.423 1.00 87.06 141 THR A C 1
ATOM 1144 O O . THR A 1 141 ? 14.979 6.682 -17.316 1.00 87.06 141 THR A O 1
ATOM 1147 N N . GLU A 1 142 ? 14.803 6.751 -19.546 1.00 87.81 142 GLU A N 1
ATOM 1148 C CA . GLU A 1 142 ? 13.436 7.296 -19.530 1.00 87.81 142 GLU A CA 1
ATOM 1149 C C . GLU A 1 142 ? 12.450 6.343 -18.829 1.00 87.81 142 GLU A C 1
ATOM 1151 O O . GLU A 1 142 ? 11.620 6.775 -18.021 1.00 87.81 142 GLU A O 1
ATOM 1156 N N . PHE A 1 143 ? 12.569 5.032 -19.070 1.00 87.75 143 PHE A N 1
ATOM 1157 C CA . PHE A 1 143 ? 11.750 4.033 -18.381 1.00 87.75 143 PHE A CA 1
ATOM 1158 C C . PHE A 1 143 ? 12.046 3.957 -16.886 1.00 87.75 143 PHE A C 1
ATOM 1160 O O . PHE A 1 143 ? 11.108 3.885 -16.098 1.00 87.75 143 PHE A O 1
ATOM 1167 N N . VAL A 1 144 ? 13.317 3.986 -16.486 1.00 87.69 144 VAL A N 1
ATOM 1168 C CA . VAL A 1 144 ? 13.745 3.984 -15.083 1.00 87.69 144 VAL A CA 1
ATOM 1169 C C . VAL A 1 144 ? 13.157 5.184 -14.351 1.00 87.69 144 VAL A C 1
ATOM 1171 O O . VAL A 1 144 ? 12.542 5.000 -13.302 1.00 87.69 144 VAL A O 1
ATOM 1174 N N . LEU A 1 145 ? 13.265 6.390 -14.917 1.00 89.00 145 LEU A N 1
ATOM 1175 C CA . LEU A 1 145 ? 12.718 7.611 -14.321 1.00 89.00 145 LEU A CA 1
ATOM 1176 C C . LEU A 1 145 ? 11.193 7.534 -14.168 1.00 89.00 145 LEU A C 1
ATOM 1178 O O . LEU A 1 145 ? 10.672 7.730 -13.069 1.00 89.00 145 LEU A O 1
ATOM 1182 N N . SER A 1 146 ? 10.481 7.175 -15.241 1.00 89.19 146 SER A N 1
ATOM 1183 C CA . SER A 1 146 ? 9.017 7.050 -15.224 1.00 89.19 146 SER A CA 1
ATOM 1184 C C . SER A 1 146 ? 8.536 5.981 -14.234 1.00 89.19 146 SER A C 1
ATOM 1186 O O . SER A 1 146 ? 7.609 6.210 -13.451 1.00 89.19 146 SER A O 1
ATOM 1188 N N . ASN A 1 147 ? 9.190 4.818 -14.226 1.00 89.50 147 ASN A N 1
ATOM 1189 C CA . ASN A 1 147 ? 8.854 3.715 -13.333 1.00 89.50 147 ASN A CA 1
ATOM 1190 C C . ASN A 1 147 ? 9.155 4.063 -11.870 1.00 89.50 147 ASN A C 1
ATOM 1192 O O . ASN A 1 147 ? 8.350 3.744 -10.995 1.00 89.50 147 ASN A O 1
ATOM 1196 N N . ASN A 1 148 ? 10.273 4.744 -11.598 1.00 89.38 148 ASN A N 1
ATOM 1197 C CA . ASN A 1 148 ? 10.614 5.215 -10.258 1.00 89.38 148 ASN A CA 1
ATOM 1198 C C . ASN A 1 148 ? 9.577 6.207 -9.731 1.00 89.38 148 ASN A C 1
ATOM 1200 O O . ASN A 1 148 ? 9.139 6.058 -8.594 1.00 89.38 148 ASN A O 1
ATOM 1204 N N . GLU A 1 149 ? 9.131 7.166 -10.545 1.00 90.06 149 GLU A N 1
ATOM 1205 C CA . GLU A 1 149 ? 8.107 8.132 -10.133 1.00 90.06 149 GLU A CA 1
ATOM 1206 C C . GLU A 1 149 ? 6.776 7.436 -9.791 1.00 90.06 149 GLU A C 1
ATOM 1208 O O . GLU A 1 149 ? 6.148 7.722 -8.764 1.00 90.06 149 GLU A O 1
ATOM 1213 N N . ALA A 1 150 ? 6.345 6.486 -10.630 1.00 87.94 150 ALA A N 1
ATOM 1214 C CA . ALA A 1 150 ? 5.140 5.697 -10.382 1.00 87.94 150 ALA A CA 1
ATOM 1215 C C . ALA A 1 150 ? 5.253 4.887 -9.080 1.00 87.94 150 ALA A C 1
ATOM 1217 O O . ALA A 1 150 ? 4.321 4.861 -8.268 1.00 87.94 150 ALA A O 1
ATOM 1218 N N . LEU A 1 151 ? 6.412 4.267 -8.863 1.00 88.56 151 LEU A N 1
ATOM 1219 C CA . LEU A 1 151 ? 6.685 3.446 -7.695 1.00 88.56 151 LEU A CA 1
ATOM 1220 C C . LEU A 1 151 ? 6.795 4.288 -6.415 1.00 88.56 151 LEU A C 1
ATOM 1222 O O . LEU A 1 151 ? 6.247 3.903 -5.386 1.00 88.56 151 LEU A O 1
ATOM 1226 N N . GLU A 1 152 ? 7.411 5.470 -6.464 1.00 90.06 152 GLU A N 1
ATOM 1227 C CA . GLU A 1 152 ? 7.492 6.393 -5.326 1.00 90.06 152 GLU A CA 1
ATOM 1228 C C . GLU A 1 152 ? 6.097 6.850 -4.877 1.00 90.06 152 GLU A C 1
ATOM 1230 O O . GLU A 1 152 ? 5.773 6.807 -3.685 1.00 90.06 152 GLU A O 1
ATOM 1235 N N . LYS A 1 153 ? 5.227 7.223 -5.826 1.00 88.88 153 LYS A N 1
ATOM 1236 C CA . LYS A 1 153 ? 3.824 7.564 -5.531 1.00 88.88 153 LYS A CA 1
ATOM 1237 C C . LYS A 1 153 ? 3.091 6.395 -4.873 1.00 88.88 153 LYS A C 1
ATOM 1239 O O . LYS A 1 153 ? 2.311 6.606 -3.943 1.00 88.88 153 LYS A O 1
ATOM 1244 N N . ALA A 1 154 ? 3.345 5.170 -5.327 1.00 87.44 154 ALA A N 1
ATOM 1245 C CA . ALA A 1 154 ? 2.760 3.971 -4.743 1.00 87.44 154 ALA A CA 1
ATOM 1246 C C . ALA A 1 154 ? 3.273 3.724 -3.309 1.00 87.44 154 ALA A C 1
ATOM 1248 O O . ALA A 1 154 ? 2.474 3.465 -2.405 1.00 87.44 154 ALA A O 1
ATOM 1249 N N . TYR A 1 155 ? 4.577 3.880 -3.061 1.00 88.69 155 TYR A N 1
ATOM 1250 C CA . TYR A 1 155 ? 5.170 3.747 -1.726 1.00 88.69 155 TYR A CA 1
ATOM 1251 C C . TYR A 1 155 ? 4.687 4.812 -0.739 1.00 88.69 155 TYR A C 1
ATOM 1253 O O . TYR A 1 155 ? 4.462 4.490 0.428 1.00 88.69 155 TYR A O 1
ATOM 1261 N N . LYS A 1 156 ? 4.459 6.055 -1.186 1.00 89.88 156 LYS A N 1
ATOM 1262 C CA . LYS A 1 156 ? 3.855 7.101 -0.341 1.00 89.88 156 LYS A CA 1
ATOM 1263 C C . LYS A 1 156 ? 2.481 6.677 0.180 1.00 89.88 156 LYS A C 1
ATOM 1265 O O . LYS A 1 156 ? 2.201 6.859 1.361 1.00 89.88 156 LYS A O 1
ATOM 1270 N N . LYS A 1 157 ? 1.658 6.038 -0.662 1.00 88.94 157 LYS A N 1
ATOM 1271 C CA . LYS A 1 157 ? 0.360 5.485 -0.239 1.00 88.94 157 LYS A CA 1
ATOM 1272 C C . LYS A 1 157 ? 0.523 4.380 0.804 1.00 88.94 157 LYS A C 1
ATOM 1274 O O . LYS A 1 157 ? -0.165 4.427 1.815 1.00 88.94 157 LYS A O 1
ATOM 1279 N N . ILE A 1 158 ? 1.457 3.441 0.605 1.00 89.44 158 ILE A N 1
ATOM 1280 C CA . ILE A 1 158 ? 1.746 2.400 1.611 1.00 89.44 158 ILE A CA 1
ATOM 1281 C C . ILE A 1 158 ? 2.166 3.021 2.940 1.00 89.44 158 ILE A C 1
ATOM 1283 O O . ILE A 1 158 ? 1.686 2.592 3.980 1.00 89.44 158 ILE A O 1
ATOM 1287 N N . SER A 1 159 ? 3.030 4.037 2.921 1.00 90.50 159 SER A N 1
ATOM 1288 C CA . SER A 1 159 ? 3.475 4.708 4.147 1.00 90.50 159 SER A CA 1
ATOM 1289 C C . SER A 1 159 ? 2.294 5.258 4.958 1.00 90.50 159 SER A C 1
ATOM 1291 O O . SER A 1 159 ? 2.217 5.051 6.169 1.00 90.50 159 SER A O 1
ATOM 1293 N N . ILE A 1 160 ? 1.321 5.874 4.277 1.00 91.38 160 ILE A N 1
ATOM 1294 C CA . ILE A 1 160 ? 0.082 6.360 4.900 1.00 91.38 160 ILE A CA 1
ATOM 1295 C C . ILE A 1 160 ? -0.721 5.200 5.500 1.00 91.38 160 ILE A C 1
ATOM 1297 O O . ILE A 1 160 ? -1.168 5.305 6.639 1.00 91.38 160 ILE A O 1
ATOM 1301 N N . VAL A 1 161 ? -0.874 4.085 4.778 1.00 92.50 161 VAL A N 1
ATOM 1302 C CA . VAL A 1 161 ? -1.567 2.892 5.300 1.00 92.50 161 VAL A CA 1
ATOM 1303 C C . VAL A 1 161 ? -0.871 2.358 6.546 1.00 92.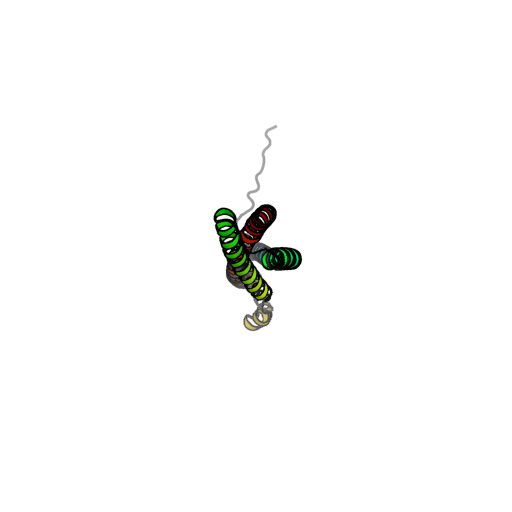50 161 VAL A C 1
ATOM 1305 O O . VAL A 1 161 ? -1.537 2.050 7.526 1.00 92.50 161 VAL A O 1
ATOM 1308 N N . THR A 1 162 ? 0.459 2.273 6.550 1.00 91.62 162 THR A N 1
ATOM 1309 C CA . THR A 1 162 ? 1.220 1.814 7.719 1.00 91.62 162 THR A CA 1
ATOM 1310 C C . THR A 1 162 ? 0.976 2.713 8.927 1.00 91.62 162 THR A C 1
ATOM 1312 O O . THR A 1 162 ? 0.785 2.212 10.033 1.00 91.62 162 THR A O 1
ATOM 1315 N N . LEU A 1 163 ? 0.930 4.031 8.723 1.00 93.50 163 LEU A N 1
ATOM 1316 C CA . LEU A 1 163 ? 0.630 4.986 9.787 1.00 93.50 163 LEU A CA 1
ATOM 1317 C C . LEU A 1 163 ? -0.803 4.819 10.309 1.00 93.50 163 LEU A C 1
ATOM 1319 O O . LEU A 1 163 ? -1.000 4.739 11.520 1.00 93.50 163 LEU A O 1
ATOM 1323 N N . LEU A 1 164 ? -1.791 4.708 9.417 1.00 92.94 164 LEU A N 1
ATOM 1324 C CA . LEU A 1 164 ? -3.187 4.474 9.798 1.00 92.94 164 LEU A CA 1
ATOM 1325 C C . LEU A 1 164 ? -3.353 3.154 10.557 1.00 92.94 164 LEU A C 1
ATOM 1327 O O . LEU A 1 164 ? -4.016 3.125 11.589 1.00 92.94 164 LEU A 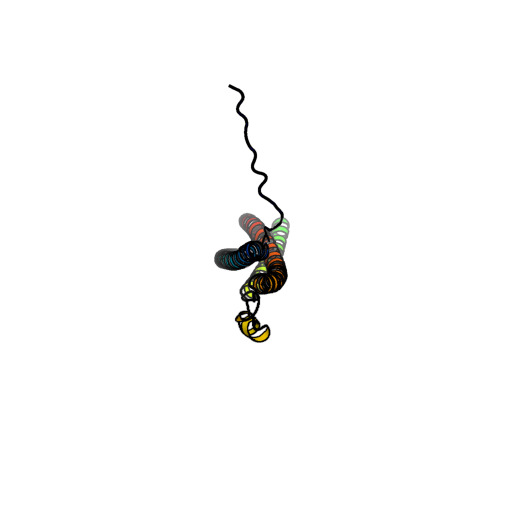O 1
ATOM 1331 N N . MET A 1 165 ? -2.710 2.079 10.099 1.00 92.81 165 MET A N 1
ATOM 1332 C CA . MET A 1 165 ? -2.743 0.784 10.778 1.00 92.81 165 MET A CA 1
ATOM 1333 C C . MET A 1 165 ? -2.044 0.822 12.136 1.00 92.81 165 MET A C 1
ATOM 1335 O O . MET A 1 165 ? -2.511 0.172 13.066 1.00 92.81 165 MET A O 1
ATOM 1339 N N . SER A 1 166 ? -0.979 1.611 12.289 1.00 93.75 166 SER A N 1
ATOM 1340 C CA . SER A 1 166 ? -0.356 1.845 13.596 1.00 93.75 166 SER A CA 1
ATOM 1341 C C . SER A 1 166 ? -1.344 2.489 14.575 1.00 93.75 166 SER A C 1
ATOM 1343 O O . SER A 1 166 ? -1.525 1.989 15.684 1.00 93.75 166 SER A O 1
ATOM 1345 N N . ILE A 1 167 ? -2.066 3.531 14.135 1.00 93.38 167 ILE A N 1
ATOM 1346 C CA . ILE A 1 167 ? -3.121 4.180 14.934 1.00 93.38 167 ILE A CA 1
ATOM 1347 C C . ILE A 1 167 ? -4.215 3.174 15.298 1.00 93.38 167 ILE A C 1
ATOM 1349 O O . ILE A 1 167 ? -4.587 3.083 16.465 1.00 93.38 167 ILE A O 1
ATOM 1353 N N . VAL A 1 168 ? -4.692 2.394 14.322 1.00 94.38 168 VAL A N 1
ATOM 1354 C CA . VAL A 1 168 ? -5.706 1.351 14.535 1.00 94.38 168 VAL A CA 1
ATOM 1355 C C . VAL A 1 168 ? -5.247 0.380 15.616 1.00 94.38 168 VAL A C 1
ATOM 1357 O O . VAL A 1 168 ? -5.984 0.164 16.570 1.00 94.38 168 VAL A O 1
ATOM 1360 N N . VAL A 1 169 ? -4.029 -0.158 15.528 1.00 94.19 169 VAL A N 1
ATOM 1361 C CA . VAL A 1 169 ? -3.505 -1.115 16.514 1.00 94.19 169 VAL A CA 1
ATOM 1362 C C . VAL A 1 169 ? -3.401 -0.486 17.904 1.00 94.19 169 VAL A C 1
ATOM 1364 O O . VAL A 1 169 ? -3.883 -1.070 18.874 1.00 94.19 169 VAL A O 1
ATOM 1367 N N . SER A 1 170 ? -2.814 0.710 18.013 1.00 93.81 170 SER A N 1
ATOM 1368 C CA . SER A 1 170 ? -2.651 1.392 19.301 1.00 93.81 170 SER A CA 1
ATOM 1369 C C . SER A 1 170 ? -3.992 1.728 19.950 1.00 93.81 170 SER A C 1
ATOM 1371 O O . SER A 1 170 ? -4.195 1.426 21.124 1.00 93.81 170 SER A O 1
ATOM 1373 N N . PHE A 1 171 ? -4.924 2.317 19.200 1.00 94.25 171 PHE A N 1
ATOM 1374 C CA . PHE A 1 171 ? -6.226 2.706 19.740 1.00 94.25 171 PHE A CA 1
ATOM 1375 C C . PHE A 1 171 ? -7.091 1.494 20.054 1.00 94.25 171 PHE A C 1
ATOM 1377 O O . PHE A 1 171 ? -7.749 1.500 21.085 1.00 94.25 171 PHE A O 1
ATOM 1384 N N . SER A 1 172 ? -7.023 0.431 19.252 1.00 93.12 172 SER A N 1
ATOM 1385 C CA . SER A 1 172 ? -7.745 -0.813 19.541 1.00 93.12 172 SER A CA 1
ATOM 1386 C C . SER A 1 172 ? -7.267 -1.451 20.849 1.00 93.12 172 SER A C 1
ATOM 1388 O O . SER A 1 172 ? -8.063 -2.019 21.588 1.00 93.12 172 SER A O 1
ATOM 1390 N N . PHE A 1 173 ? -5.975 -1.337 21.181 1.00 92.56 173 PHE A N 1
ATOM 1391 C CA . PHE A 1 173 ? -5.456 -1.822 22.462 1.00 92.56 173 PHE A CA 1
ATOM 1392 C C . PHE A 1 173 ? -5.898 -0.943 23.639 1.00 92.56 173 PHE A C 1
ATOM 1394 O O . PHE A 1 173 ? -6.288 -1.460 24.684 1.00 92.56 173 PHE A O 1
ATOM 1401 N N . VAL A 1 174 ? -5.885 0.382 23.466 1.00 92.44 174 VAL A N 1
ATOM 1402 C CA . VAL A 1 174 ? -6.405 1.323 24.471 1.00 92.44 174 VAL A CA 1
ATOM 1403 C C . VAL A 1 174 ? -7.895 1.088 24.710 1.00 92.44 174 VAL A C 1
ATOM 1405 O O . VAL A 1 174 ? -8.315 0.988 25.859 1.00 92.44 174 VAL A O 1
ATOM 1408 N N . GLU A 1 175 ? -8.684 0.938 23.648 1.00 91.31 175 GLU A N 1
ATOM 1409 C CA . GLU A 1 175 ? -10.111 0.636 23.730 1.00 91.31 175 GLU A CA 1
ATOM 1410 C C . GLU A 1 175 ? -10.357 -0.707 24.418 1.00 91.31 175 GLU A C 1
ATOM 1412 O O . GLU A 1 175 ? -11.190 -0.789 25.315 1.00 91.31 175 GLU A O 1
ATOM 1417 N N . TYR A 1 176 ? -9.583 -1.741 24.082 1.00 91.38 176 TYR A N 1
ATOM 1418 C CA . TYR A 1 176 ? -9.672 -3.032 24.758 1.00 91.38 176 TYR A CA 1
ATOM 1419 C C . TYR A 1 176 ? -9.459 -2.914 26.273 1.00 91.38 176 TYR A C 1
ATOM 1421 O O . TYR A 1 176 ? -10.196 -3.521 27.048 1.00 91.38 176 TYR A O 1
ATOM 1429 N N . ILE A 1 177 ? -8.467 -2.126 26.699 1.00 89.94 177 ILE A N 1
ATOM 1430 C CA . ILE A 1 177 ? -8.205 -1.861 28.118 1.00 89.94 177 ILE A CA 1
ATOM 1431 C C . ILE A 1 177 ? -9.372 -1.093 28.740 1.00 89.94 177 ILE A C 1
ATOM 1433 O O . ILE A 1 177 ? -9.838 -1.462 29.814 1.00 89.94 177 ILE A O 1
ATOM 1437 N N . LEU A 1 178 ? -9.868 -0.049 28.077 1.00 87.62 178 LEU A N 1
ATOM 1438 C CA . LEU A 1 178 ? -10.992 0.741 28.578 1.00 87.62 178 LEU A CA 1
ATOM 1439 C C . LEU A 1 178 ? -12.252 -0.107 28.751 1.00 87.62 178 LEU A C 1
ATOM 1441 O O . LEU A 1 178 ? -12.902 0.006 29.781 1.00 87.62 178 LEU A O 1
ATOM 1445 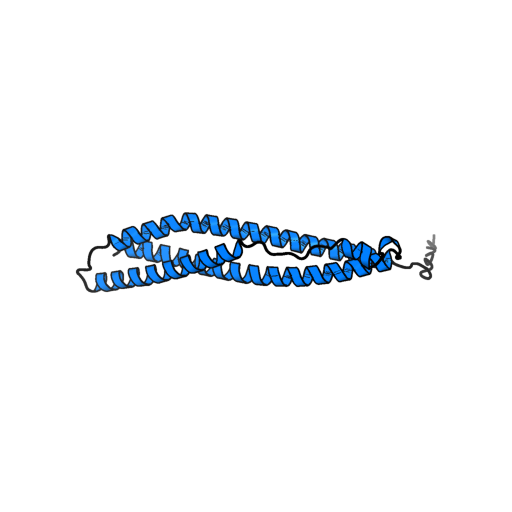N N . LEU A 1 179 ? -12.542 -1.007 27.810 1.00 85.50 179 LEU A N 1
ATOM 1446 C CA . LEU A 1 179 ? -13.664 -1.946 27.882 1.00 85.50 179 LEU A CA 1
ATOM 1447 C C . LEU A 1 179 ? -13.528 -2.987 29.006 1.00 85.50 179 LEU A C 1
ATOM 1449 O O . LEU A 1 179 ? -14.521 -3.597 29.376 1.00 85.50 179 LEU A O 1
ATOM 1453 N N . ILE A 1 180 ? -12.327 -3.217 29.550 1.00 83.25 180 ILE A N 1
ATOM 1454 C CA . ILE A 1 180 ? -12.146 -4.049 30.754 1.00 83.25 180 ILE A CA 1
ATOM 1455 C C . ILE A 1 180 ? -12.529 -3.275 32.024 1.00 83.25 180 ILE A C 1
ATOM 1457 O O . ILE A 1 180 ? -12.949 -3.883 33.006 1.00 83.25 180 ILE A O 1
ATOM 1461 N N . PHE A 1 181 ? -12.354 -1.951 32.023 1.00 75.38 181 PHE A N 1
ATOM 1462 C CA . PHE A 1 181 ? -12.609 -1.086 33.178 1.00 75.38 181 PHE A CA 1
ATOM 1463 C C . PHE A 1 181 ? -13.974 -0.376 33.146 1.00 75.38 181 PHE A C 1
ATOM 1465 O O . PHE A 1 181 ? -14.330 0.264 34.139 1.00 75.38 181 PHE A O 1
ATOM 1472 N N . ALA A 1 182 ? -14.685 -0.445 32.018 1.00 69.19 182 ALA A N 1
ATOM 1473 C CA . ALA A 1 182 ? -16.019 0.117 31.794 1.00 69.19 182 ALA A CA 1
ATOM 1474 C C . ALA A 1 182 ? -17.117 -0.795 32.355 1.00 69.19 182 ALA A C 1
ATOM 1476 O O . ALA A 1 182 ? -18.050 -0.242 32.981 1.00 69.19 182 ALA A O 1
#

Radius of gyration: 29.97 Å; chains: 1; bounding box: 98×21×76 Å

Sequence (182 aa):
MEYNVKINKVDTQNMSYDSSAECLEITLEEYKHVTERANKYDNKIYIMITFCSVFFAFILTLLDKLVTLSFPQTTRAGIIFVLCIVLFIIISLCYISSMLILVIGLRPIKLHRFNPKLLIDYSLWNKASSQANMLAVKQYTEFVLSNNEALEKAYKKISIVTLLMSIVVSFSFVEYILLIFA

pLDDT: mean 83.31, std 12.14, range [39.41, 94.81]

Foldseek 3Di:
DDDPDPPPPPPPPDPPPLCLVVLLVVLVVLLVVLVVLLVVLLVLLVVLVVVLVVCVVLLVVLVVLLVPDDDDPDPVVVVLNVVLVVLNVLLVVLSVLLVVLSVVLNPRQDQDDDDCCCCVVVVLVPDDPSVSSNVSSVVSVVRSVVSVVSSVVSVVSVVSSVVSVVSSVVSSVVSVVSSVVD

Secondary structure (DSSP, 8-state):
-----------TTS----HHHHHHHHHHHHHHHHHHHHHHHHHHHHHHHHHHHHHHHHHHHHHHHHHTPPPPSSHHHHHHHHHHHHHHHHHHHHHHHHHHHHHHHTS--------THHHHHTTGGGS-HHHHHHHHHHHHHHHHHHHHHHHHHHHHHHHHHHHHHHHHHHHHHHHHHHHHH-